Protein AF-H0HNK2-F1 (afdb_monomer_lite)

pLDDT: mean 88.7, std 10.8, range [38.66, 96.5]

Radius of gyration: 16.62 Å; chains: 1; bounding box: 40×28×45 Å

Sequence (129 aa):
MWKGWPQSQLPDSRAAAETVFDRLTPDEQATASLCAEAFCRLRALRGKPAHMLPYLRLKQFRELDGAPPFDKDGDFIITPDRPEWSAWLADLKKRRDLTPAAVERAVSLRKFLRKTRWPEHIQQQGGPA

Structure (mmCIF, N/CA/C/O backbone):
data_AF-H0HNK2-F1
#
_entry.id   AF-H0HNK2-F1
#
loop_
_atom_site.group_PDB
_atom_site.id
_atom_site.type_symbol
_atom_site.label_atom_id
_atom_site.label_alt_id
_atom_site.label_comp_id
_atom_site.label_asym_id
_atom_site.label_entity_id
_atom_site.label_seq_id
_atom_site.pdbx_PDB_ins_code
_atom_site.Cartn_x
_atom_site.Cartn_y
_atom_site.Cartn_z
_atom_site.occupancy
_atom_site.B_iso_or_equiv
_atom_site.auth_seq_id
_atom_site.auth_comp_id
_atom_site.auth_asym_id
_atom_site.auth_atom_id
_atom_site.pdbx_PDB_model_num
ATOM 1 N N . MET A 1 1 ? -16.428 1.503 10.102 1.00 62.56 1 MET A N 1
ATOM 2 C CA . MET A 1 1 ? -15.234 1.140 10.893 1.00 62.56 1 MET A CA 1
ATOM 3 C C . MET A 1 1 ? -15.041 -0.367 11.107 1.00 62.56 1 MET A C 1
ATOM 5 O O . MET A 1 1 ? -14.004 -0.871 10.707 1.00 62.56 1 MET A O 1
ATOM 9 N N . TRP A 1 2 ? -15.982 -1.099 11.722 1.00 71.12 2 TRP A N 1
ATOM 10 C CA . TRP A 1 2 ? -15.740 -2.492 12.167 1.00 71.12 2 TRP A CA 1
ATOM 11 C C . TRP A 1 2 ? -15.877 -3.581 11.094 1.00 71.12 2 TRP A C 1
ATOM 13 O O . TRP A 1 2 ? -15.320 -4.667 11.239 1.00 71.12 2 TRP A O 1
ATOM 23 N N . LYS A 1 3 ? -16.629 -3.309 10.023 1.00 70.00 3 LYS A N 1
ATOM 24 C CA . LYS A 1 3 ? -16.793 -4.248 8.906 1.00 70.00 3 LYS A CA 1
ATOM 25 C C . LYS A 1 3 ? -15.450 -4.418 8.181 1.00 70.00 3 LYS A C 1
ATOM 27 O O . LYS A 1 3 ? -14.787 -3.424 7.907 1.00 70.00 3 LYS A O 1
ATOM 32 N N . GLY A 1 4 ? -15.061 -5.663 7.905 1.00 68.06 4 GLY A N 1
ATOM 33 C CA . GLY A 1 4 ? -13.812 -6.008 7.210 1.00 68.06 4 GLY A CA 1
ATOM 34 C C . GLY A 1 4 ? -12.658 -6.462 8.113 1.00 68.06 4 GLY A C 1
ATOM 35 O O . GLY A 1 4 ? -11.664 -6.963 7.596 1.00 68.06 4 GLY A O 1
ATOM 36 N N . TRP A 1 5 ? -12.789 -6.350 9.440 1.00 80.75 5 TRP A N 1
ATOM 37 C CA . TRP A 1 5 ? -11.772 -6.818 10.388 1.00 80.75 5 TRP A CA 1
ATOM 38 C C . TRP A 1 5 ? -12.047 -8.257 10.838 1.00 80.75 5 TRP A C 1
ATOM 40 O O . TRP A 1 5 ? -13.130 -8.524 11.368 1.00 80.75 5 TRP A O 1
ATOM 50 N N . PRO A 1 6 ? -11.085 -9.187 10.692 1.00 76.00 6 PRO A N 1
ATOM 51 C CA . PRO A 1 6 ? -11.167 -10.495 11.330 1.00 76.00 6 PRO A CA 1
ATOM 52 C C . PRO A 1 6 ? -11.331 -10.347 12.845 1.00 76.00 6 PRO A C 1
ATOM 54 O O . PRO A 1 6 ? -10.714 -9.479 13.460 1.00 76.00 6 PRO A O 1
ATOM 57 N N . GLN A 1 7 ? -12.126 -11.216 13.471 1.00 75.31 7 GLN A N 1
ATOM 58 C CA . GLN A 1 7 ? -12.424 -11.105 14.904 1.00 75.31 7 GLN A CA 1
ATOM 59 C C . GLN A 1 7 ? -11.165 -11.180 15.783 1.00 75.31 7 GLN A C 1
ATOM 61 O O . GLN A 1 7 ? -11.072 -10.469 16.777 1.00 75.31 7 GLN A O 1
ATOM 66 N N . SER A 1 8 ? -10.164 -11.962 15.368 1.00 71.81 8 SER A N 1
ATOM 67 C CA . SER A 1 8 ? -8.847 -12.067 16.016 1.00 71.81 8 SER A CA 1
ATOM 68 C C . SER A 1 8 ? -7.964 -10.820 15.875 1.00 71.81 8 SER A C 1
ATOM 70 O O . SER A 1 8 ? -6.897 -10.748 16.476 1.00 71.81 8 SER A O 1
ATOM 72 N N . GLN A 1 9 ? -8.377 -9.857 15.053 1.00 72.19 9 GLN A N 1
ATOM 73 C CA . GLN A 1 9 ? -7.649 -8.628 14.736 1.00 72.19 9 GLN A CA 1
ATOM 74 C C . GLN A 1 9 ? -8.362 -7.368 15.246 1.00 72.19 9 GLN A C 1
ATOM 76 O O . GLN A 1 9 ? -7.862 -6.249 15.081 1.00 72.19 9 GLN A O 1
ATOM 81 N N . LEU A 1 10 ? -9.519 -7.546 15.889 1.00 79.06 10 LEU A N 1
ATOM 82 C CA . LEU A 1 10 ? -10.198 -6.482 16.609 1.00 79.06 10 LEU A CA 1
ATOM 83 C C . LEU A 1 10 ? -9.376 -6.062 17.840 1.00 79.06 10 LEU A C 1
ATOM 85 O O . LEU A 1 10 ? -8.680 -6.885 18.430 1.00 79.06 10 LEU A O 1
ATOM 89 N N . PRO A 1 11 ? -9.427 -4.779 18.227 1.00 76.81 11 PRO A N 1
ATOM 90 C CA . PRO A 1 11 ? -8.725 -4.292 19.405 1.00 76.81 11 PRO A CA 1
ATOM 91 C C . PRO A 1 11 ? -9.391 -4.805 20.686 1.00 76.81 11 PRO A C 1
ATOM 93 O O . PRO A 1 11 ? -10.620 -4.843 20.770 1.00 76.81 11 PRO A O 1
ATOM 96 N N . ASP A 1 12 ? -8.582 -5.087 21.709 1.00 79.94 12 ASP A N 1
ATOM 97 C CA . ASP A 1 12 ? -9.071 -5.490 23.037 1.00 79.94 12 ASP A CA 1
ATOM 98 C C . ASP A 1 12 ? -9.975 -4.416 23.668 1.00 79.94 12 ASP A C 1
ATOM 100 O O . ASP A 1 12 ? -10.951 -4.721 24.349 1.00 79.94 12 ASP A O 1
ATOM 104 N N . SER A 1 13 ? -9.685 -3.138 23.394 1.00 84.06 13 SER A N 1
ATOM 105 C CA . SER A 1 13 ? -10.511 -2.000 23.803 1.00 84.06 13 SER A CA 1
ATOM 106 C C . SER A 1 13 ? -11.154 -1.325 22.594 1.00 84.06 13 SER A C 1
ATOM 108 O O . SER A 1 13 ? -10.507 -0.573 21.858 1.00 84.06 13 SER A O 1
ATOM 110 N N . ARG A 1 14 ? -12.459 -1.558 22.413 1.00 84.44 14 ARG A N 1
ATOM 111 C CA . ARG A 1 14 ? -13.262 -0.885 21.378 1.00 84.44 14 ARG A CA 1
ATOM 112 C C . ARG A 1 14 ? -13.315 0.626 21.589 1.00 84.44 14 ARG A C 1
ATOM 114 O O . ARG A 1 14 ? -13.052 1.365 20.648 1.00 84.44 14 ARG A O 1
ATOM 121 N N . ALA A 1 15 ? -13.520 1.062 22.832 1.00 86.75 15 ALA A N 1
ATOM 122 C CA . ALA A 1 15 ? -13.570 2.477 23.200 1.00 86.75 15 ALA A CA 1
ATOM 123 C C . ALA A 1 15 ? -12.281 3.230 22.823 1.00 86.75 15 ALA A C 1
ATOM 125 O O . ALA A 1 15 ? -12.326 4.370 22.362 1.00 86.75 15 ALA A O 1
ATOM 126 N N . ALA A 1 16 ? -11.114 2.585 22.964 1.00 87.12 16 ALA A N 1
ATOM 127 C CA . ALA A 1 16 ? -9.847 3.181 22.551 1.00 87.12 16 ALA A CA 1
ATOM 128 C C . ALA A 1 16 ? -9.756 3.363 21.027 1.00 87.12 16 ALA A C 1
ATOM 130 O O . ALA A 1 16 ? -9.202 4.359 20.567 1.00 87.12 16 ALA A O 1
ATOM 131 N N . ALA A 1 17 ? -10.275 2.417 20.241 1.00 88.31 17 ALA A N 1
ATOM 132 C CA . ALA A 1 17 ? -10.281 2.524 18.784 1.00 88.31 17 ALA A CA 1
ATOM 133 C C . ALA A 1 17 ? -11.299 3.554 18.280 1.00 88.31 17 ALA A C 1
ATOM 135 O O . ALA A 1 17 ? -10.957 4.323 17.386 1.00 88.31 17 ALA A O 1
ATOM 136 N N . GLU A 1 18 ? -12.481 3.633 18.896 1.00 90.81 18 GLU A N 1
ATOM 137 C CA . GLU A 1 18 ? -13.480 4.683 18.632 1.00 90.81 18 GLU A CA 1
ATOM 138 C C . GLU A 1 18 ? -12.897 6.064 18.921 1.00 90.81 18 GLU A C 1
ATOM 140 O O . GLU A 1 18 ? -12.870 6.911 18.040 1.00 90.81 18 GLU A O 1
ATOM 145 N N . THR A 1 19 ? -12.263 6.246 20.084 1.00 92.62 19 THR A N 1
ATOM 146 C CA . THR A 1 19 ? -11.611 7.519 20.435 1.00 92.62 19 THR A CA 1
ATOM 147 C C . THR A 1 19 ? -10.549 7.939 19.413 1.00 92.62 19 THR A C 1
ATOM 149 O O . THR A 1 19 ? -10.370 9.126 19.147 1.00 92.62 19 THR A O 1
ATOM 152 N N . VAL A 1 20 ? -9.789 6.990 18.854 1.00 93.25 20 VAL A N 1
ATOM 153 C CA . VAL A 1 20 ? -8.801 7.302 17.806 1.00 93.25 20 VAL A CA 1
ATOM 154 C C . VAL A 1 20 ? -9.497 7.639 16.488 1.00 93.25 20 VAL A C 1
ATOM 156 O O . VAL A 1 20 ? -9.058 8.560 15.806 1.00 93.25 20 VAL A O 1
ATOM 159 N N . PHE A 1 21 ? -10.555 6.915 16.130 1.00 92.44 21 PHE A N 1
ATOM 160 C CA . PHE A 1 21 ? -11.327 7.152 14.914 1.00 92.44 21 PHE A CA 1
ATOM 161 C C . PHE A 1 21 ? -12.038 8.510 14.937 1.00 92.44 21 PHE A C 1
ATOM 163 O O . PHE A 1 21 ? -11.958 9.254 13.965 1.00 92.44 21 PHE A O 1
ATOM 170 N N . ASP A 1 22 ? -12.626 8.890 16.067 1.00 94.44 22 ASP A N 1
ATOM 171 C CA . ASP A 1 22 ? -13.322 10.169 16.246 1.00 94.44 22 ASP A CA 1
ATOM 172 C C . ASP A 1 22 ? -12.381 11.380 16.154 1.00 94.44 22 ASP A C 1
ATOM 174 O O . ASP A 1 22 ? -12.816 12.492 15.872 1.00 94.44 22 ASP A O 1
ATOM 178 N N . ARG A 1 23 ? -11.073 11.171 16.355 1.00 94.81 23 ARG A N 1
ATOM 179 C CA . ARG A 1 23 ? -10.035 12.200 16.169 1.00 94.81 23 ARG A CA 1
ATOM 180 C C . ARG A 1 23 ? -9.589 12.367 14.714 1.00 94.81 23 ARG A C 1
ATOM 182 O O . ARG A 1 23 ? -8.835 13.296 14.428 1.00 94.81 23 ARG A O 1
ATOM 189 N N . LEU A 1 24 ? -9.972 11.459 13.819 1.00 93.44 24 LEU A N 1
ATOM 190 C CA . LEU A 1 24 ? -9.735 11.603 12.384 1.00 93.44 24 LEU A CA 1
ATOM 191 C C . LEU A 1 24 ? -10.706 12.637 11.799 1.00 93.44 24 LEU A C 1
ATOM 193 O O . LEU A 1 24 ? -11.802 12.831 12.322 1.00 93.44 24 LEU A O 1
ATOM 197 N N . THR A 1 25 ? -10.323 13.292 10.702 1.00 94.81 25 THR A N 1
ATOM 198 C CA . THR A 1 25 ? -11.267 14.159 9.974 1.00 94.81 25 THR A CA 1
ATOM 199 C C . THR A 1 25 ? -12.392 13.326 9.341 1.00 94.81 25 THR A C 1
ATOM 201 O O . THR A 1 25 ? -12.205 12.124 9.135 1.00 94.81 25 THR A O 1
ATOM 204 N N . PRO A 1 26 ? -13.545 13.921 8.979 1.00 94.44 26 PRO A N 1
ATOM 205 C CA . PRO A 1 26 ? -14.626 13.182 8.319 1.00 94.44 26 PRO A CA 1
ATOM 206 C C . PRO A 1 26 ? -14.174 12.418 7.062 1.00 94.44 26 PRO A C 1
ATOM 208 O O . PRO A 1 26 ? -14.530 11.253 6.885 1.00 94.44 26 PRO A O 1
ATOM 211 N N . ASP A 1 27 ? -13.316 13.029 6.241 1.00 93.44 27 ASP A N 1
ATOM 212 C CA . ASP A 1 27 ? -12.752 12.379 5.052 1.00 93.44 27 ASP A CA 1
ATOM 213 C C . ASP A 1 27 ? -11.840 11.207 5.435 1.00 93.44 27 ASP A C 1
ATOM 215 O O . ASP A 1 27 ? -11.946 10.113 4.885 1.00 93.44 27 ASP A O 1
ATOM 219 N N . GLU A 1 28 ? -10.988 11.384 6.448 1.00 94.19 28 GLU A N 1
ATOM 220 C CA . GLU A 1 28 ? -10.123 10.312 6.942 1.00 94.19 28 GLU A CA 1
ATOM 221 C C . GLU A 1 28 ? -10.918 9.151 7.544 1.00 94.19 28 GLU A C 1
ATOM 223 O O . GLU A 1 28 ? -10.532 7.998 7.375 1.00 94.19 28 GLU A O 1
ATOM 228 N N . GLN A 1 29 ? -12.033 9.425 8.221 1.00 93.56 29 GLN A N 1
ATOM 229 C CA . GLN A 1 29 ? -12.942 8.401 8.736 1.00 93.56 29 GLN A CA 1
ATOM 230 C C . GLN A 1 29 ? -13.580 7.585 7.605 1.00 93.56 29 GLN A C 1
ATOM 232 O O . GLN A 1 29 ? -13.675 6.350 7.700 1.00 93.56 29 GLN A O 1
ATOM 237 N N . ALA A 1 30 ? -13.998 8.266 6.533 1.00 92.62 30 ALA A N 1
ATOM 238 C CA . ALA A 1 30 ? -14.548 7.637 5.340 1.00 92.62 30 ALA A CA 1
ATOM 239 C C . ALA A 1 30 ? -13.493 6.749 4.664 1.00 92.62 30 ALA A C 1
ATOM 241 O O . ALA A 1 30 ? -13.719 5.544 4.514 1.00 92.62 30 ALA A O 1
ATOM 242 N N . THR A 1 31 ? -12.307 7.289 4.374 1.00 93.25 31 THR A N 1
ATOM 243 C CA . THR A 1 31 ? -11.187 6.541 3.783 1.00 93.25 31 THR A CA 1
ATOM 244 C C . THR A 1 31 ? -10.761 5.367 4.667 1.00 93.25 31 THR A C 1
ATOM 246 O O . THR A 1 31 ? -10.635 4.239 4.191 1.00 93.25 31 THR A O 1
ATOM 249 N N . ALA A 1 32 ? -10.613 5.573 5.979 1.00 93.31 32 ALA A N 1
ATOM 250 C CA . ALA A 1 32 ? -10.261 4.511 6.920 1.00 93.31 32 ALA A CA 1
ATOM 251 C C . ALA A 1 32 ? -11.293 3.376 6.933 1.00 93.31 32 ALA A C 1
ATOM 253 O O . ALA A 1 32 ? -10.924 2.211 7.094 1.00 93.31 32 ALA A O 1
ATOM 254 N N . SER A 1 33 ? -12.580 3.686 6.766 1.00 92.56 33 SER A N 1
ATOM 255 C CA . SER A 1 33 ? -13.623 2.664 6.678 1.00 92.56 33 SER A CA 1
ATOM 256 C C . SER A 1 33 ? -13.611 1.934 5.333 1.00 92.56 33 SER A C 1
ATOM 258 O O . SER A 1 33 ? -13.776 0.717 5.323 1.00 92.56 33 SER A O 1
ATOM 260 N N . LEU A 1 34 ? -13.382 2.645 4.225 1.00 92.19 34 LEU A N 1
ATOM 261 C CA . LEU A 1 34 ? -13.323 2.068 2.877 1.00 92.19 34 LEU A CA 1
ATOM 262 C C . LEU A 1 34 ? -12.110 1.145 2.690 1.00 92.19 34 LEU A C 1
ATOM 264 O O . LEU A 1 34 ? -12.230 0.069 2.109 1.00 92.19 34 LEU A O 1
ATOM 268 N N . CYS A 1 35 ? -10.946 1.526 3.216 1.00 93.25 35 CYS A N 1
ATOM 269 C CA . CYS A 1 35 ? -9.702 0.778 3.024 1.00 93.25 35 CYS A CA 1
ATOM 270 C C . CYS A 1 35 ? -9.502 -0.386 4.013 1.00 93.25 35 CYS A C 1
ATOM 272 O O . CYS A 1 35 ? -8.546 -1.147 3.858 1.00 93.25 35 CYS A O 1
ATOM 274 N N . ALA A 1 36 ? -10.370 -0.551 5.018 1.00 92.44 36 ALA A N 1
ATOM 275 C CA . ALA A 1 36 ? -10.166 -1.499 6.117 1.00 92.44 36 ALA A CA 1
ATOM 276 C C . ALA A 1 36 ? -10.023 -2.958 5.648 1.00 92.44 36 ALA A C 1
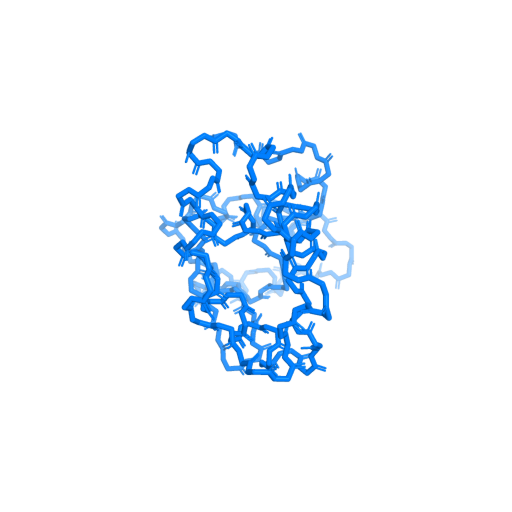ATOM 278 O O . ALA A 1 36 ? -9.091 -3.659 6.049 1.00 92.44 36 ALA A O 1
ATOM 279 N N . GLU A 1 37 ? -10.918 -3.413 4.771 1.00 91.38 37 GLU A N 1
ATOM 280 C CA . GLU A 1 37 ? -10.891 -4.783 4.247 1.00 91.38 37 GLU A CA 1
ATOM 281 C C . GLU A 1 37 ? -9.660 -5.021 3.362 1.00 91.38 37 GLU A C 1
ATOM 283 O O . GLU A 1 37 ? -8.946 -6.014 3.525 1.00 91.38 37 GLU A O 1
ATOM 288 N N . ALA A 1 38 ? -9.359 -4.069 2.472 1.00 92.25 38 ALA A N 1
ATOM 289 C CA . ALA A 1 38 ? -8.175 -4.118 1.621 1.00 92.25 38 ALA A CA 1
ATOM 290 C C . ALA A 1 38 ? -6.887 -4.173 2.456 1.00 92.25 38 ALA A C 1
ATOM 292 O O . ALA A 1 38 ? -5.982 -4.944 2.137 1.00 92.25 38 ALA A O 1
ATOM 293 N N . PHE A 1 39 ? -6.825 -3.424 3.560 1.00 93.19 39 PHE A N 1
ATOM 294 C CA . PHE A 1 39 ? -5.708 -3.464 4.499 1.00 93.19 39 PHE A CA 1
ATOM 295 C C . PHE A 1 39 ? -5.564 -4.833 5.166 1.00 93.19 39 PHE A C 1
ATOM 297 O O . PHE A 1 39 ? -4.466 -5.392 5.181 1.00 93.19 39 PHE A O 1
ATOM 304 N N . CYS A 1 40 ? -6.658 -5.403 5.677 1.00 91.94 40 CYS A N 1
ATOM 305 C CA . CYS A 1 40 ? -6.634 -6.725 6.304 1.00 91.94 40 CYS A CA 1
ATOM 306 C C . CYS A 1 40 ? -6.155 -7.795 5.315 1.00 91.94 40 CYS A C 1
ATOM 308 O O . CYS A 1 40 ? -5.259 -8.580 5.637 1.00 91.94 40 CYS A O 1
ATOM 310 N N . ARG A 1 41 ? -6.673 -7.767 4.080 1.00 92.50 41 ARG A N 1
ATOM 311 C CA . ARG A 1 41 ? -6.239 -8.660 2.999 1.00 92.50 41 ARG A CA 1
ATOM 312 C C . ARG A 1 41 ? -4.759 -8.473 2.671 1.00 92.50 41 ARG A C 1
ATOM 314 O O . ARG A 1 41 ? -4.024 -9.454 2.612 1.00 92.50 41 ARG A O 1
ATOM 321 N N . LEU A 1 42 ? -4.303 -7.235 2.500 1.00 94.25 42 LEU A N 1
ATOM 322 C CA . LEU A 1 42 ? -2.906 -6.926 2.198 1.00 94.25 42 LEU A CA 1
ATOM 323 C C . LEU A 1 42 ? -1.959 -7.450 3.285 1.00 94.25 42 LEU A C 1
ATOM 325 O O . LEU A 1 42 ? -0.920 -8.039 2.986 1.00 94.25 42 LEU A O 1
ATOM 329 N N . ARG A 1 43 ? -2.311 -7.255 4.560 1.00 92.94 43 ARG A N 1
ATOM 330 C CA . ARG A 1 43 ? -1.527 -7.746 5.700 1.00 92.94 43 ARG A CA 1
ATOM 331 C C . ARG A 1 43 ? -1.492 -9.272 5.738 1.00 92.94 43 ARG A C 1
ATOM 333 O O . ARG A 1 43 ? -0.409 -9.822 5.922 1.00 92.94 43 ARG A O 1
ATOM 340 N N . ALA A 1 44 ? -2.620 -9.932 5.475 1.00 92.12 44 ALA A N 1
ATOM 341 C CA . ALA A 1 44 ? -2.697 -11.388 5.394 1.00 92.12 44 ALA A CA 1
ATOM 342 C C . ALA A 1 44 ? -1.800 -11.961 4.283 1.00 92.12 44 ALA A C 1
ATOM 344 O O . ALA A 1 44 ? -1.005 -12.855 4.561 1.00 92.12 44 ALA A O 1
ATOM 345 N N . LEU A 1 45 ? -1.842 -11.401 3.065 1.00 94.06 45 LEU A N 1
ATOM 346 C CA . LEU A 1 45 ? -0.965 -11.819 1.955 1.00 94.06 45 LEU A CA 1
ATOM 347 C C . LEU A 1 45 ? 0.522 -11.626 2.284 1.00 94.06 45 LEU A C 1
ATOM 349 O O . LEU A 1 45 ? 1.367 -12.414 1.878 1.00 94.06 45 LEU A O 1
ATOM 353 N N . ARG A 1 46 ? 0.842 -10.602 3.082 1.00 94.12 46 ARG A N 1
ATOM 354 C CA . ARG A 1 46 ? 2.204 -10.325 3.556 1.00 94.12 46 ARG A CA 1
ATOM 355 C C . ARG A 1 46 ? 2.602 -11.131 4.799 1.00 94.12 46 ARG A C 1
ATOM 357 O O . ARG A 1 46 ? 3.684 -10.889 5.331 1.00 94.12 46 ARG A O 1
ATOM 364 N N . GLY A 1 47 ? 1.740 -12.016 5.307 1.00 90.94 47 GLY A N 1
ATOM 365 C CA . GLY A 1 47 ? 1.989 -12.793 6.526 1.00 90.94 47 GLY A CA 1
ATOM 366 C C . GLY A 1 47 ? 2.135 -11.936 7.789 1.00 90.94 47 GLY A C 1
ATOM 367 O O . GLY A 1 47 ? 2.837 -12.320 8.720 1.00 90.94 47 GLY A O 1
ATOM 368 N N . LYS A 1 48 ? 1.526 -10.744 7.823 1.00 90.25 48 LYS A N 1
ATOM 369 C CA . LYS A 1 48 ? 1.616 -9.805 8.948 1.00 90.25 48 LYS A CA 1
ATOM 370 C C . LYS A 1 48 ? 0.255 -9.631 9.632 1.00 90.25 48 LYS A C 1
ATOM 372 O O . LYS A 1 48 ? -0.770 -9.636 8.954 1.00 90.25 48 LYS A O 1
ATOM 377 N N . PRO A 1 49 ? 0.210 -9.379 10.951 1.00 87.88 49 PRO A N 1
ATOM 378 C CA . PRO A 1 49 ? -1.052 -9.093 11.629 1.00 87.88 49 PRO A CA 1
ATOM 379 C C . PRO A 1 49 ? -1.602 -7.728 11.194 1.00 87.88 49 PRO A C 1
ATOM 381 O O . PRO A 1 49 ? -0.836 -6.767 11.055 1.00 87.88 49 PRO A O 1
ATOM 384 N N . ALA A 1 50 ? -2.912 -7.616 10.973 1.00 88.94 50 ALA A N 1
ATOM 385 C CA . ALA A 1 50 ? -3.576 -6.332 10.762 1.00 88.94 50 ALA A CA 1
ATOM 386 C C . ALA A 1 50 ? -4.134 -5.862 12.110 1.00 88.94 50 ALA A C 1
ATOM 388 O O . ALA A 1 50 ? -5.157 -6.352 12.559 1.00 88.94 50 ALA A O 1
ATOM 389 N N . HIS A 1 51 ? -3.446 -4.956 12.802 1.00 88.56 51 HIS A N 1
ATOM 390 C CA . HIS A 1 51 ? -3.944 -4.416 14.070 1.00 88.56 51 HIS A CA 1
ATOM 391 C C . HIS A 1 51 ? -4.683 -3.098 13.825 1.00 88.56 51 HIS A C 1
ATOM 393 O O . HIS A 1 51 ? -4.123 -2.179 13.222 1.00 88.56 51 HIS A O 1
ATOM 399 N N . MET A 1 52 ? -5.910 -2.979 14.340 1.00 90.25 52 MET A N 1
ATOM 400 C CA . MET A 1 52 ? -6.761 -1.804 14.111 1.00 90.25 52 MET A CA 1
ATOM 401 C C . MET A 1 52 ? -6.198 -0.512 14.701 1.00 90.25 52 MET A C 1
ATOM 403 O O . MET A 1 52 ? -6.203 0.525 14.043 1.00 90.25 52 MET A O 1
ATOM 407 N N . LEU A 1 53 ? -5.684 -0.556 15.930 1.00 89.75 53 LEU A N 1
ATOM 408 C CA . LEU A 1 53 ? -5.161 0.647 16.578 1.00 89.75 53 LEU A CA 1
ATOM 409 C C . LEU A 1 53 ? -3.966 1.250 15.815 1.00 89.75 53 LEU A C 1
ATOM 411 O O . LEU A 1 53 ? -4.011 2.447 15.534 1.00 89.75 53 LEU A O 1
ATOM 415 N N . PRO A 1 54 ? -2.931 0.478 15.419 1.00 90.88 54 PRO A N 1
ATOM 416 C CA . PRO A 1 54 ? -1.881 0.966 14.525 1.00 90.88 54 PRO A CA 1
ATOM 417 C C . PRO A 1 54 ? -2.395 1.474 13.178 1.00 90.88 54 PRO A C 1
ATOM 419 O O . PRO A 1 54 ? -1.942 2.523 12.730 1.00 90.88 54 PRO A O 1
ATOM 422 N N . TYR A 1 55 ? -3.357 0.782 12.563 1.00 92.00 55 TYR A N 1
ATOM 423 C CA . TYR A 1 55 ? -3.960 1.207 11.298 1.00 92.00 55 TYR A CA 1
ATOM 424 C C . TYR A 1 55 ? -4.555 2.619 11.379 1.00 92.00 55 TYR A C 1
ATOM 426 O O . TYR A 1 55 ? -4.270 3.456 10.521 1.00 92.00 55 TYR A O 1
ATOM 434 N N . LEU A 1 56 ? -5.316 2.900 12.442 1.00 92.62 56 LEU A N 1
ATOM 435 C CA . LEU A 1 56 ? -5.936 4.206 12.665 1.00 92.62 56 LEU A CA 1
ATOM 436 C C . LEU A 1 56 ? -4.911 5.265 13.099 1.00 92.62 56 LEU A C 1
ATOM 438 O O . LEU A 1 56 ? -4.844 6.337 12.503 1.00 92.62 56 LEU A O 1
ATOM 442 N N . ARG A 1 57 ? -4.073 4.965 14.103 1.00 91.44 57 ARG A N 1
ATOM 443 C CA . ARG A 1 57 ? -3.110 5.928 14.676 1.00 91.44 57 ARG A CA 1
ATOM 444 C C . ARG A 1 57 ? -2.045 6.368 13.679 1.00 91.44 57 ARG A C 1
ATOM 446 O O . ARG A 1 57 ? -1.695 7.541 13.646 1.00 91.44 57 ARG A O 1
ATOM 453 N N . LEU A 1 58 ? -1.527 5.430 12.886 1.00 92.00 58 LEU A N 1
ATOM 454 C CA . LEU A 1 58 ? -0.488 5.694 11.887 1.00 92.00 58 LEU A CA 1
ATOM 455 C C . LEU A 1 58 ? -1.076 6.052 10.517 1.00 92.00 58 LEU A C 1
ATOM 457 O O . LEU A 1 58 ? -0.333 6.147 9.544 1.00 92.00 58 LEU A O 1
ATOM 461 N N . LYS A 1 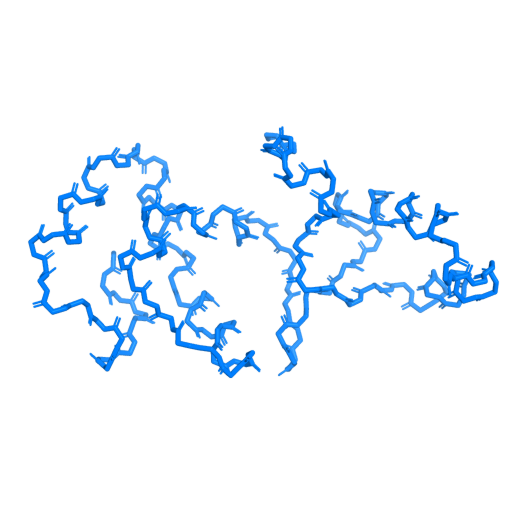59 ? -2.404 6.217 10.432 1.00 92.38 59 LYS A N 1
ATOM 462 C CA . LYS A 1 59 ? -3.141 6.556 9.209 1.00 92.38 59 LYS A CA 1
ATOM 463 C C . LYS A 1 59 ? -2.763 5.674 8.013 1.00 92.38 59 LYS A C 1
ATOM 465 O O . LYS A 1 59 ? -2.618 6.153 6.890 1.00 92.38 59 LYS A O 1
ATOM 470 N N . GLN A 1 60 ? -2.610 4.367 8.246 1.00 92.25 60 GLN A N 1
ATOM 471 C CA . GLN A 1 60 ? -2.117 3.414 7.237 1.00 92.25 60 GLN A CA 1
ATOM 472 C C . GLN A 1 60 ? -3.080 3.258 6.051 1.00 92.25 60 GLN A C 1
ATOM 474 O O . GLN A 1 60 ? -2.670 2.840 4.973 1.00 92.25 60 GLN A O 1
ATOM 479 N N . PHE A 1 61 ? -4.342 3.658 6.222 1.00 92.12 61 PHE A N 1
ATOM 480 C CA . PHE A 1 61 ? -5.323 3.760 5.142 1.00 92.12 61 PHE A CA 1
ATOM 481 C C . PHE A 1 61 ? -4.899 4.700 4.009 1.00 92.12 61 PHE A C 1
ATOM 483 O O . PHE A 1 61 ? -5.267 4.454 2.866 1.00 92.12 61 PHE A O 1
ATOM 490 N N . ARG A 1 62 ? -4.070 5.718 4.277 1.00 91.62 62 ARG A N 1
ATOM 491 C CA . ARG A 1 62 ? -3.575 6.645 3.243 1.00 91.62 62 ARG A CA 1
ATOM 492 C C . ARG A 1 62 ? -2.729 5.953 2.173 1.00 91.62 62 ARG A C 1
ATOM 494 O O . ARG A 1 62 ? -2.695 6.390 1.029 1.00 91.62 62 ARG A O 1
ATOM 501 N N . GLU A 1 63 ? -2.054 4.859 2.527 1.00 90.06 63 GLU A N 1
ATOM 502 C CA . GLU A 1 63 ? -1.290 4.074 1.552 1.00 90.06 63 GLU A CA 1
ATOM 503 C C . GLU A 1 63 ? -2.205 3.325 0.573 1.00 90.06 63 GLU A C 1
ATOM 505 O O . GLU A 1 63 ? -1.769 2.994 -0.525 1.00 90.06 63 GLU A O 1
ATOM 510 N N . LEU A 1 64 ? -3.464 3.081 0.952 1.00 92.12 64 LEU A N 1
ATOM 511 C CA . LEU A 1 64 ? -4.444 2.326 0.168 1.00 92.12 64 LEU A CA 1
ATOM 512 C C . LEU A 1 64 ? -5.450 3.213 -0.568 1.00 92.12 64 LEU A C 1
ATOM 514 O O . LEU A 1 64 ? -6.092 2.745 -1.507 1.00 92.12 64 LEU A O 1
ATOM 518 N N . ASP A 1 65 ? -5.580 4.474 -0.169 1.00 91.56 65 ASP A N 1
ATOM 519 C CA . ASP A 1 65 ? -6.521 5.411 -0.772 1.00 91.56 65 ASP A CA 1
ATOM 520 C C . ASP A 1 65 ? -6.144 5.741 -2.222 1.00 91.56 65 ASP A C 1
ATOM 522 O O . ASP A 1 65 ? -5.096 6.329 -2.484 1.00 91.56 65 ASP A O 1
ATOM 526 N N . GLY A 1 66 ? -6.953 5.309 -3.190 1.00 90.00 66 GLY A N 1
ATOM 527 C CA . GLY A 1 66 ? -6.631 5.433 -4.617 1.00 90.00 66 GLY A CA 1
ATOM 528 C C . GLY A 1 66 ? -5.396 4.635 -5.062 1.00 90.00 66 GLY A C 1
ATOM 529 O O . GLY A 1 66 ? -4.870 4.872 -6.152 1.00 90.00 66 GLY A O 1
ATOM 530 N N . ALA A 1 67 ? -4.916 3.702 -4.236 1.00 92.69 67 ALA A N 1
ATOM 531 C CA . ALA A 1 67 ? -3.716 2.937 -4.530 1.00 92.69 67 ALA A CA 1
ATOM 532 C C . ALA A 1 67 ? -3.911 1.973 -5.715 1.00 92.69 67 ALA A C 1
ATOM 534 O O . ALA A 1 67 ? -5.033 1.546 -6.017 1.00 92.69 67 ALA A O 1
ATOM 535 N N . PRO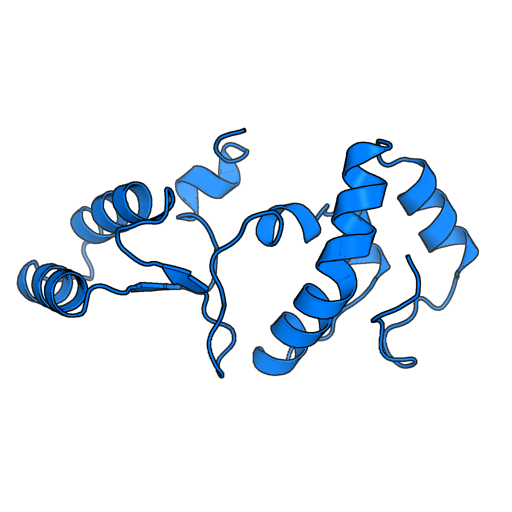 A 1 68 ? -2.817 1.576 -6.384 1.00 93.94 68 PRO A N 1
ATOM 536 C CA . PRO A 1 68 ? -2.852 0.497 -7.359 1.00 93.94 68 PRO A CA 1
ATOM 537 C C . PRO A 1 68 ? -3.332 -0.822 -6.725 1.00 93.94 68 PRO A C 1
ATOM 539 O O . PRO A 1 68 ? -3.200 -1.016 -5.513 1.00 93.94 68 PRO A O 1
ATOM 542 N N . PRO A 1 69 ? -3.874 -1.763 -7.518 1.00 94.88 69 PRO A N 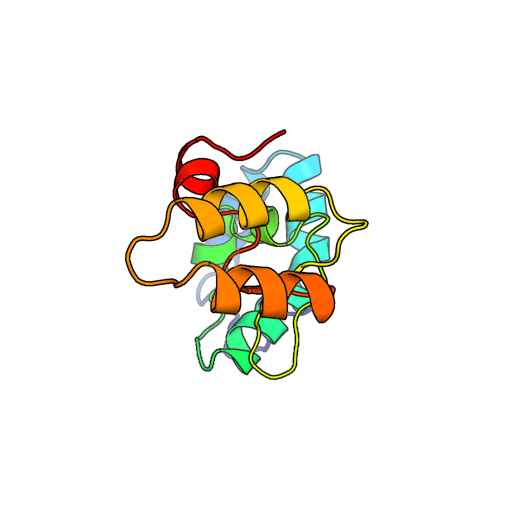1
ATOM 543 C CA . PRO A 1 69 ? -4.182 -3.096 -7.011 1.00 94.88 69 PRO A CA 1
ATOM 544 C C . PRO A 1 69 ? -2.899 -3.811 -6.566 1.00 94.88 69 PRO A C 1
ATOM 546 O O . PRO A 1 69 ? -1.811 -3.499 -7.048 1.00 94.88 69 PRO A O 1
ATOM 549 N N . PHE A 1 70 ? -3.023 -4.797 -5.680 1.00 96.25 70 PHE A N 1
ATOM 550 C CA . PHE A 1 70 ? -1.908 -5.645 -5.257 1.00 96.25 70 PHE A CA 1
ATOM 551 C C . PHE A 1 70 ? -2.089 -7.098 -5.707 1.00 96.25 70 PHE A C 1
ATOM 553 O O . PHE A 1 70 ? -3.214 -7.572 -5.882 1.00 96.25 70 PHE A O 1
ATOM 560 N N . ASP A 1 71 ? -0.976 -7.794 -5.921 1.00 95.75 71 ASP A N 1
ATOM 561 C CA . ASP A 1 71 ? -0.948 -9.189 -6.354 1.00 95.75 71 ASP A CA 1
ATOM 562 C C . ASP A 1 71 ? -1.101 -10.187 -5.189 1.00 95.75 71 ASP A C 1
ATOM 564 O O . ASP A 1 71 ? -1.413 -9.823 -4.053 1.00 95.75 71 ASP A O 1
ATOM 568 N N . LYS A 1 72 ? -0.896 -11.477 -5.481 1.00 94.31 72 LYS A N 1
ATOM 569 C CA . LYS A 1 72 ? -0.985 -12.575 -4.506 1.00 94.31 72 LYS A CA 1
ATOM 570 C C . LYS A 1 72 ? 0.073 -12.517 -3.396 1.00 94.31 72 LYS A C 1
ATOM 572 O O . LYS A 1 72 ? -0.136 -13.128 -2.357 1.00 94.31 72 LYS A O 1
ATOM 577 N N . ASP A 1 73 ? 1.165 -11.787 -3.599 1.00 95.25 73 ASP A N 1
ATOM 578 C CA . ASP A 1 73 ? 2.252 -11.617 -2.630 1.00 95.25 73 ASP A CA 1
ATOM 579 C C . ASP A 1 73 ? 2.098 -10.288 -1.857 1.00 95.25 73 ASP A C 1
ATOM 581 O O . ASP A 1 73 ? 2.940 -9.895 -1.036 1.00 95.25 73 ASP A O 1
ATOM 585 N N . GLY A 1 74 ? 0.988 -9.581 -2.110 1.00 95.19 74 GLY A N 1
ATOM 586 C CA . GLY A 1 74 ? 0.683 -8.283 -1.537 1.00 95.19 74 GLY A CA 1
ATOM 587 C C . GLY A 1 74 ? 1.591 -7.179 -2.072 1.00 95.19 74 GLY A C 1
ATOM 588 O O . GLY A 1 74 ? 1.826 -6.212 -1.348 1.00 95.19 74 GLY A O 1
ATOM 589 N N . ASP A 1 75 ? 2.135 -7.312 -3.283 1.00 96.50 75 ASP A N 1
ATOM 590 C CA . ASP A 1 75 ? 2.882 -6.252 -3.959 1.00 96.50 75 ASP A CA 1
ATOM 591 C C . ASP A 1 75 ? 1.958 -5.410 -4.830 1.00 96.50 75 ASP A C 1
ATOM 593 O O . ASP A 1 75 ? 1.196 -5.936 -5.637 1.00 96.50 75 ASP A O 1
ATOM 597 N N . PHE A 1 76 ? 2.037 -4.088 -4.683 1.00 96.44 76 PHE A N 1
ATOM 598 C CA . PHE A 1 76 ? 1.337 -3.143 -5.541 1.00 96.44 76 PHE A CA 1
ATOM 599 C C . PHE A 1 76 ? 1.810 -3.299 -6.984 1.00 96.44 76 PHE A C 1
ATOM 601 O O . PHE A 1 76 ? 3.012 -3.283 -7.262 1.00 96.44 76 PHE A O 1
ATOM 608 N N . ILE A 1 77 ? 0.849 -3.424 -7.893 1.00 96.25 77 ILE A N 1
ATOM 609 C CA . ILE A 1 77 ? 1.049 -3.556 -9.330 1.00 96.25 77 ILE A CA 1
ATOM 610 C C . ILE A 1 77 ? 0.982 -2.151 -9.930 1.00 96.25 77 ILE A C 1
ATOM 612 O O . ILE A 1 77 ? -0.094 -1.626 -10.209 1.00 96.25 77 ILE A O 1
ATOM 616 N N . ILE A 1 78 ? 2.143 -1.531 -10.118 1.00 96.50 78 ILE A N 1
ATOM 617 C CA . ILE A 1 78 ? 2.262 -0.187 -10.684 1.00 96.50 78 ILE A CA 1
ATOM 618 C C . ILE A 1 78 ? 2.301 -0.285 -12.208 1.00 96.50 78 ILE A C 1
ATOM 620 O O . ILE A 1 78 ? 3.243 -0.857 -12.759 1.00 96.50 78 ILE A O 1
ATOM 624 N N . THR A 1 79 ? 1.309 0.282 -12.888 1.00 96.44 79 THR A N 1
ATOM 625 C CA . THR A 1 79 ? 1.177 0.268 -14.354 1.00 96.44 79 THR A CA 1
ATOM 626 C C . THR A 1 79 ? 1.345 1.672 -14.955 1.00 96.44 79 THR A C 1
ATOM 628 O O . THR A 1 79 ? 1.178 2.654 -14.235 1.00 96.44 79 THR A O 1
ATOM 631 N N . PRO A 1 80 ? 1.686 1.812 -16.254 1.00 96.50 80 PRO A N 1
ATOM 632 C CA . PRO A 1 80 ? 1.977 3.111 -16.877 1.00 96.50 80 PRO A CA 1
ATOM 633 C C . PRO A 1 80 ? 0.868 4.167 -16.824 1.00 96.50 80 PRO A C 1
ATOM 635 O O . PRO A 1 80 ? 1.156 5.351 -16.947 1.00 96.50 80 PRO A O 1
ATOM 638 N N . ASP A 1 81 ? -0.386 3.750 -16.676 1.00 94.44 81 ASP A N 1
ATOM 639 C CA . ASP A 1 81 ? -1.570 4.607 -16.542 1.00 94.44 81 ASP A CA 1
ATOM 640 C C . ASP A 1 81 ? -1.736 5.205 -15.135 1.00 94.44 81 ASP A C 1
ATOM 642 O O . ASP A 1 81 ? -2.616 6.034 -14.911 1.00 94.44 81 ASP A O 1
ATOM 646 N N . ARG A 1 82 ? -0.898 4.795 -14.178 1.00 93.25 82 ARG A N 1
ATOM 647 C CA . ARG A 1 82 ? -0.975 5.216 -12.781 1.00 93.25 82 ARG A CA 1
ATOM 648 C C . ARG A 1 82 ? 0.017 6.341 -12.474 1.00 93.25 82 ARG A C 1
ATOM 650 O O . ARG A 1 82 ? 1.145 6.313 -12.976 1.00 93.25 82 ARG A O 1
ATOM 657 N N . PRO A 1 83 ? -0.342 7.304 -11.606 1.00 92.81 83 PRO A N 1
ATOM 658 C CA . PRO A 1 83 ? 0.540 8.421 -11.258 1.00 92.81 83 PRO A CA 1
ATOM 659 C C . PRO A 1 83 ? 1.845 7.966 -10.581 1.00 92.81 83 PRO A C 1
ATOM 661 O O . PRO A 1 83 ? 2.880 8.620 -10.713 1.00 92.81 83 PRO A O 1
ATOM 664 N N . GLU A 1 84 ? 1.837 6.808 -9.919 1.00 94.94 84 GLU A N 1
ATOM 665 C CA . GLU A 1 84 ? 3.011 6.211 -9.283 1.00 94.94 84 GLU A CA 1
ATOM 666 C C . GLU A 1 84 ? 4.087 5.768 -10.293 1.00 94.94 84 GLU A C 1
ATOM 668 O O . GLU A 1 84 ? 5.259 5.651 -9.926 1.00 94.94 84 GLU A O 1
ATOM 673 N N . TRP A 1 85 ? 3.730 5.532 -11.564 1.00 95.75 85 TRP A N 1
ATOM 674 C CA . TRP A 1 85 ? 4.638 4.968 -12.568 1.00 95.75 85 TRP A CA 1
ATOM 675 C C . TRP A 1 85 ? 5.889 5.811 -12.785 1.00 95.75 85 TRP A C 1
ATOM 677 O O . TRP A 1 85 ? 7.007 5.302 -12.699 1.00 95.75 85 TRP A O 1
ATOM 687 N N . SER A 1 86 ? 5.710 7.104 -13.056 1.00 94.75 86 SER A N 1
ATOM 688 C CA . SER A 1 86 ? 6.818 8.014 -13.360 1.00 94.75 86 SER A CA 1
ATOM 689 C C . SER A 1 86 ? 7.757 8.172 -12.165 1.00 94.75 86 SER A C 1
ATOM 691 O O . SER A 1 86 ? 8.977 8.176 -12.335 1.00 94.75 86 SER A O 1
ATOM 693 N N . ALA A 1 87 ? 7.196 8.227 -10.953 1.00 95.19 87 ALA A N 1
ATOM 694 C CA . ALA A 1 87 ? 7.959 8.284 -9.712 1.00 95.19 87 ALA A CA 1
ATOM 695 C C . ALA A 1 87 ? 8.803 7.016 -9.511 1.00 95.19 87 ALA A C 1
ATOM 697 O O . A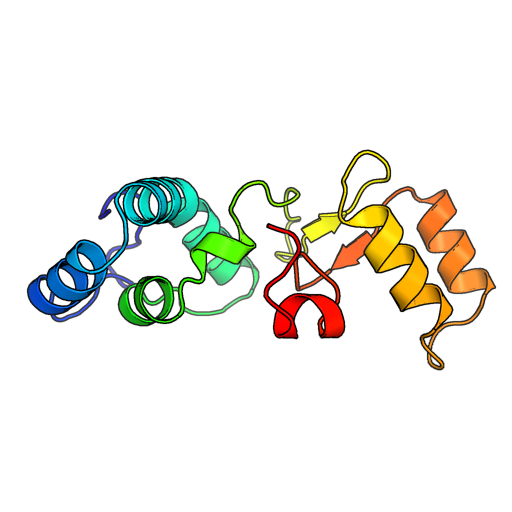LA A 1 87 ? 10.006 7.101 -9.258 1.00 95.19 87 ALA A O 1
ATOM 698 N N . TRP A 1 88 ? 8.203 5.838 -9.693 1.00 95.81 88 TRP A N 1
ATOM 699 C CA . TRP A 1 88 ? 8.925 4.571 -9.603 1.00 95.81 88 TRP A CA 1
ATOM 700 C C . TRP A 1 88 ? 9.975 4.412 -10.694 1.00 95.81 88 TRP A C 1
ATOM 702 O O . TRP A 1 88 ? 11.086 3.986 -10.401 1.00 95.81 88 TRP A O 1
ATOM 712 N N . LEU A 1 89 ? 9.678 4.782 -11.937 1.00 95.62 89 LEU A N 1
ATOM 713 C CA . LEU A 1 89 ? 10.653 4.709 -13.020 1.00 95.62 89 LEU A CA 1
ATOM 714 C C . LEU A 1 89 ? 11.871 5.602 -12.737 1.00 95.62 89 LEU A C 1
ATOM 716 O O . LEU A 1 89 ? 13.006 5.184 -12.969 1.00 95.62 89 LEU A O 1
ATOM 720 N N . ALA A 1 90 ? 11.649 6.809 -12.212 1.00 94.50 90 ALA A N 1
ATOM 721 C CA . ALA A 1 90 ? 12.725 7.708 -11.808 1.00 94.50 90 ALA A CA 1
ATOM 722 C C . ALA A 1 90 ? 13.549 7.146 -10.636 1.00 94.50 90 ALA A C 1
ATOM 724 O O . ALA A 1 90 ? 14.774 7.253 -10.663 1.00 94.50 90 ALA A O 1
ATOM 725 N N . ASP A 1 91 ? 12.906 6.527 -9.639 1.00 94.94 91 ASP A N 1
ATOM 726 C CA . ASP A 1 91 ? 13.588 5.846 -8.527 1.00 94.94 91 ASP A CA 1
ATOM 727 C C . ASP A 1 91 ? 14.461 4.690 -9.034 1.00 94.94 91 ASP A C 1
ATOM 729 O O . ASP A 1 91 ? 15.652 4.625 -8.737 1.00 94.94 91 ASP A O 1
ATOM 733 N N . LEU A 1 92 ? 13.904 3.820 -9.882 1.00 93.44 92 LEU A N 1
ATOM 734 C CA . LEU A 1 92 ? 14.602 2.642 -10.403 1.00 93.44 92 LEU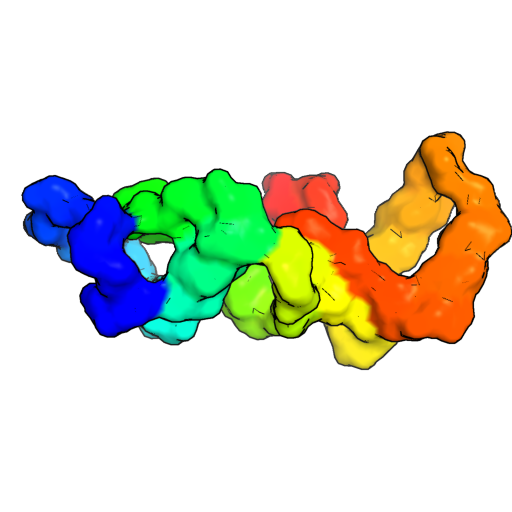 A CA 1
ATOM 735 C C . LEU A 1 92 ? 15.815 3.001 -11.260 1.00 93.44 92 LEU A C 1
ATOM 737 O O . LEU A 1 92 ? 16.823 2.308 -11.191 1.00 93.44 92 LEU A O 1
ATOM 741 N N . LYS A 1 93 ? 15.760 4.103 -12.017 1.00 93.31 93 LYS A N 1
ATOM 742 C CA . LYS A 1 93 ? 16.910 4.601 -12.789 1.00 93.31 93 LYS A CA 1
ATOM 743 C C . LYS A 1 93 ? 18.061 5.116 -11.914 1.00 93.31 93 LYS A C 1
ATOM 745 O O . LYS A 1 93 ? 19.184 5.198 -12.399 1.00 93.31 93 LYS A O 1
ATOM 750 N N . LYS A 1 94 ? 17.800 5.488 -10.655 1.00 93.69 94 LYS A N 1
ATOM 751 C CA . LYS A 1 94 ? 18.812 6.003 -9.710 1.00 93.69 94 LYS A CA 1
ATOM 752 C C . LYS A 1 94 ? 19.439 4.909 -8.844 1.00 93.69 94 LYS A C 1
ATOM 754 O O . LYS A 1 94 ? 20.471 5.145 -8.214 1.00 93.69 94 LYS A O 1
ATOM 759 N N . ARG A 1 95 ? 18.815 3.732 -8.784 1.00 91.06 95 ARG A N 1
ATOM 760 C CA . ARG A 1 95 ? 19.268 2.594 -7.983 1.00 91.06 95 ARG A CA 1
ATOM 761 C C . ARG A 1 95 ? 20.555 2.006 -8.548 1.00 91.06 95 ARG A C 1
ATOM 763 O O . ARG A 1 95 ? 20.594 1.572 -9.693 1.00 91.06 95 ARG A O 1
ATOM 770 N N . ARG A 1 96 ? 21.611 1.980 -7.729 1.00 88.75 96 ARG A N 1
ATOM 771 C CA . ARG A 1 96 ? 22.934 1.453 -8.114 1.00 88.75 96 ARG A CA 1
ATOM 772 C C . ARG A 1 96 ? 22.962 -0.071 -8.224 1.00 88.75 96 ARG A C 1
ATOM 774 O O . ARG A 1 96 ? 23.837 -0.615 -8.883 1.00 88.75 96 ARG A O 1
ATOM 781 N N . ASP A 1 97 ? 22.019 -0.740 -7.572 1.00 91.56 97 ASP A N 1
ATOM 782 C CA . ASP A 1 97 ? 21.821 -2.189 -7.592 1.00 91.56 97 ASP A CA 1
ATOM 783 C C . ASP A 1 97 ? 21.104 -2.690 -8.858 1.00 91.56 97 ASP A C 1
ATOM 785 O O . ASP A 1 97 ? 21.064 -3.896 -9.100 1.00 91.56 97 ASP A O 1
ATOM 789 N N . LEU A 1 98 ? 20.565 -1.791 -9.690 1.00 90.69 98 LEU A N 1
ATOM 790 C CA . LEU A 1 98 ? 19.881 -2.144 -10.931 1.00 90.69 98 LEU A CA 1
ATOM 791 C C . LEU A 1 98 ? 20.713 -1.770 -12.154 1.00 90.69 98 LEU A C 1
ATOM 793 O O . LEU A 1 98 ? 21.208 -0.654 -12.290 1.00 90.69 98 LEU A O 1
ATOM 797 N N . THR A 1 99 ? 20.812 -2.703 -13.098 1.00 92.81 99 THR A N 1
ATOM 798 C CA . THR A 1 99 ? 21.391 -2.414 -14.411 1.00 92.81 99 THR A CA 1
ATOM 799 C C . THR A 1 99 ? 20.365 -1.708 -15.306 1.00 92.81 99 THR A C 1
ATOM 801 O O . THR A 1 99 ? 19.159 -1.944 -15.160 1.00 92.81 99 THR A O 1
ATOM 804 N N . PRO A 1 100 ? 20.800 -0.901 -16.292 1.00 92.50 100 PRO A N 1
ATOM 805 C CA . PRO A 1 100 ? 19.888 -0.296 -17.266 1.00 92.50 100 PRO A CA 1
ATOM 806 C C . PRO A 1 100 ? 18.984 -1.328 -17.959 1.00 92.50 100 PRO A C 1
ATOM 808 O O . PRO A 1 100 ? 17.778 -1.118 -18.065 1.00 92.50 100 PRO A O 1
ATOM 811 N N . ALA A 1 101 ? 19.534 -2.494 -18.314 1.00 92.75 101 ALA A N 1
ATOM 812 C CA . ALA A 1 101 ? 18.781 -3.591 -18.922 1.00 92.75 101 ALA A CA 1
ATOM 813 C C . ALA A 1 101 ? 17.673 -4.147 -18.006 1.00 92.75 101 ALA A C 1
ATOM 815 O O . ALA A 1 101 ? 16.597 -4.513 -18.480 1.00 92.75 101 ALA A O 1
ATOM 816 N N . ALA A 1 102 ? 17.899 -4.196 -16.687 1.00 91.12 102 ALA A N 1
ATOM 817 C CA . ALA A 1 102 ? 16.872 -4.614 -15.735 1.00 91.12 102 ALA A CA 1
ATOM 818 C C . ALA A 1 102 ? 15.706 -3.612 -15.685 1.00 91.12 102 ALA A C 1
ATOM 820 O O . ALA A 1 102 ? 14.542 -4.019 -15.640 1.00 91.12 102 ALA A O 1
ATOM 821 N N . VAL A 1 103 ? 16.007 -2.310 -15.744 1.00 91.69 103 VAL A N 1
ATOM 822 C CA . VAL A 1 103 ? 14.989 -1.249 -15.788 1.00 91.69 103 VAL A CA 1
ATOM 823 C C . VAL A 1 103 ? 14.206 -1.304 -17.099 1.00 91.69 103 VAL A C 1
ATOM 825 O O . VAL A 1 103 ? 12.977 -1.286 -17.071 1.00 91.69 103 VAL A O 1
ATOM 828 N N . GLU A 1 104 ? 14.881 -1.440 -18.241 1.00 93.25 104 GLU A N 1
ATOM 829 C CA . GLU A 1 104 ? 14.223 -1.559 -19.549 1.00 93.25 104 GLU A CA 1
ATOM 830 C C . GLU A 1 104 ? 13.324 -2.792 -19.640 1.00 93.25 104 GLU A C 1
ATOM 832 O O . GLU A 1 104 ? 12.198 -2.702 -20.130 1.00 93.25 104 GLU A O 1
ATOM 837 N N . ARG A 1 105 ? 13.764 -3.930 -19.091 1.00 92.25 105 ARG A N 1
ATOM 838 C CA . ARG A 1 105 ? 12.930 -5.133 -18.998 1.00 92.25 105 ARG A CA 1
ATOM 839 C C . ARG A 1 105 ? 11.678 -4.901 -18.153 1.00 92.25 105 ARG A C 1
ATOM 841 O O . ARG A 1 105 ? 10.605 -5.380 -18.501 1.00 92.25 105 ARG A O 1
ATOM 848 N N . ALA A 1 106 ? 11.785 -4.177 -17.043 1.00 89.00 106 ALA A N 1
ATOM 849 C CA . ALA A 1 106 ? 10.621 -3.856 -16.222 1.00 89.00 106 ALA A CA 1
ATOM 850 C C . ALA A 1 106 ? 9.644 -2.916 -16.961 1.00 89.00 106 ALA A C 1
ATOM 852 O O . ALA A 1 106 ? 8.428 -3.092 -16.878 1.00 89.00 106 ALA A O 1
ATOM 853 N N . VAL A 1 107 ? 10.171 -1.960 -17.735 1.00 94.38 107 VAL A N 1
ATOM 854 C CA . VAL A 1 107 ? 9.373 -1.066 -18.590 1.00 94.38 107 VAL A CA 1
ATOM 855 C C . VAL A 1 107 ? 8.663 -1.843 -19.700 1.00 94.38 107 VAL A C 1
ATOM 857 O O . VAL A 1 107 ? 7.471 -1.623 -19.916 1.00 94.38 107 VAL A O 1
ATOM 860 N N . SER A 1 108 ? 9.341 -2.782 -20.367 1.00 94.88 108 SER A N 1
ATOM 861 C CA . SER A 1 108 ? 8.737 -3.583 -21.442 1.00 94.88 108 SER A CA 1
ATOM 862 C C . SER A 1 108 ? 7.623 -4.504 -20.937 1.00 94.88 108 SER A C 1
ATOM 864 O O . SER A 1 108 ? 6.620 -4.690 -21.622 1.00 94.88 108 SER A O 1
ATOM 866 N N . LEU A 1 109 ? 7.734 -4.998 -19.700 1.00 94.44 109 LEU A N 1
ATOM 867 C CA . LEU A 1 109 ? 6.671 -5.741 -19.014 1.00 94.44 109 LEU A CA 1
ATOM 868 C C . LEU A 1 109 ? 5.474 -4.869 -18.597 1.00 94.44 109 LEU A C 1
ATOM 870 O O . LEU A 1 109 ? 4.464 -5.413 -18.149 1.00 94.44 109 LEU A O 1
ATOM 874 N N . ARG A 1 110 ? 5.578 -3.536 -18.722 1.00 95.56 110 ARG A N 1
ATOM 875 C CA . ARG A 1 110 ? 4.541 -2.548 -18.374 1.00 95.56 110 ARG A CA 1
ATOM 876 C C . ARG A 1 110 ? 3.978 -2.703 -16.958 1.00 95.56 110 ARG A C 1
ATOM 878 O O . ARG A 1 110 ? 2.819 -2.370 -16.715 1.00 95.56 110 ARG A O 1
ATOM 885 N N . LYS A 1 111 ? 4.781 -3.207 -16.019 1.00 94.81 111 LYS A N 1
ATOM 886 C CA . LYS A 1 111 ? 4.402 -3.296 -14.607 1.00 94.81 111 LYS A CA 1
ATOM 887 C C . LYS A 1 111 ? 5.613 -3.304 -13.682 1.00 94.81 111 LYS A C 1
ATOM 889 O O . LYS A 1 111 ? 6.610 -3.967 -13.966 1.00 94.81 111 LYS A O 1
ATOM 894 N N . PHE A 1 112 ? 5.485 -2.650 -12.532 1.00 94.75 112 PHE A N 1
ATOM 895 C CA . PHE A 1 112 ? 6.385 -2.816 -11.391 1.00 94.75 112 PHE A CA 1
ATOM 896 C C . PHE A 1 112 ? 5.627 -3.452 -10.227 1.00 94.75 112 PHE A C 1
ATOM 898 O O . PHE A 1 112 ? 4.482 -3.097 -9.978 1.00 94.75 112 PHE A O 1
ATOM 905 N N . LEU A 1 113 ? 6.271 -4.374 -9.511 1.00 94.62 113 LEU A N 1
ATOM 906 C CA . LEU A 1 113 ? 5.735 -4.968 -8.282 1.00 94.62 113 LEU A CA 1
ATOM 907 C C . LEU A 1 113 ? 6.460 -4.364 -7.084 1.00 94.62 113 LEU A C 1
ATOM 909 O O . LEU A 1 113 ? 7.688 -4.470 -7.005 1.00 94.62 113 LEU A O 1
ATOM 913 N N . ARG A 1 114 ? 5.749 -3.675 -6.187 1.00 94.69 114 ARG A N 1
ATOM 914 C CA . ARG A 1 114 ? 6.374 -2.931 -5.081 1.00 94.69 114 ARG A CA 1
ATOM 915 C C . ARG A 1 114 ? 5.648 -3.110 -3.756 1.00 94.69 114 ARG A C 1
ATOM 917 O O . ARG A 1 114 ? 4.426 -3.142 -3.689 1.00 94.69 114 ARG A O 1
ATOM 924 N N . LYS A 1 115 ? 6.426 -3.153 -2.673 1.00 92.88 115 LYS A N 1
ATOM 925 C CA . LYS A 1 115 ? 5.904 -3.288 -1.305 1.00 92.88 115 LYS A CA 1
ATOM 926 C C . LYS A 1 115 ? 5.210 -2.014 -0.809 1.00 92.88 115 LYS A C 1
ATOM 928 O O . LYS A 1 115 ? 4.384 -2.101 0.097 1.00 92.88 115 LYS A O 1
ATOM 933 N N . THR A 1 116 ? 5.513 -0.861 -1.394 1.00 92.94 116 THR A N 1
ATOM 934 C CA . THR A 1 116 ? 4.899 0.429 -1.062 1.00 92.94 116 THR A CA 1
ATOM 935 C C . THR A 1 116 ? 4.268 1.058 -2.293 1.00 92.94 116 THR A C 1
ATOM 937 O O . THR A 1 116 ? 4.697 0.799 -3.420 1.00 92.94 116 THR A O 1
ATOM 940 N N . ARG A 1 117 ? 3.242 1.888 -2.078 1.00 93.81 117 ARG A N 1
ATOM 941 C CA . ARG A 1 117 ? 2.569 2.624 -3.160 1.00 93.81 117 ARG A CA 1
ATOM 942 C C . ARG A 1 117 ? 3.544 3.555 -3.883 1.00 93.81 117 ARG A C 1
ATOM 944 O O . ARG A 1 117 ? 3.678 3.498 -5.102 1.00 93.81 117 ARG A O 1
ATOM 951 N N . TRP A 1 118 ? 4.260 4.370 -3.114 1.00 93.44 118 TRP A N 1
ATOM 952 C CA . TRP A 1 118 ? 5.248 5.327 -3.607 1.00 93.44 118 TRP A CA 1
ATOM 953 C C . TRP A 1 118 ? 6.672 4.875 -3.258 1.00 93.44 118 TRP A C 1
ATOM 955 O O . TRP A 1 118 ? 6.856 4.134 -2.287 1.00 93.44 118 TRP A O 1
ATOM 965 N N . PRO A 1 119 ? 7.695 5.333 -4.000 1.00 93.00 119 PRO A N 1
ATOM 966 C CA . PRO A 1 119 ? 9.080 5.231 -3.554 1.00 93.00 119 PRO A CA 1
ATOM 967 C C . PRO A 1 119 ? 9.262 5.809 -2.142 1.00 93.00 119 PRO A C 1
ATOM 969 O O . PRO A 1 119 ? 8.664 6.833 -1.805 1.00 93.00 119 PRO A O 1
ATOM 972 N N . GLU A 1 120 ? 10.117 5.190 -1.324 1.00 87.88 120 GLU A N 1
ATOM 973 C CA . GLU A 1 120 ? 10.274 5.533 0.102 1.00 87.88 120 GLU A CA 1
ATOM 974 C C . GLU A 1 120 ? 10.591 7.018 0.334 1.00 87.88 120 GLU A C 1
ATOM 976 O O . GLU A 1 120 ? 10.028 7.646 1.230 1.00 87.88 120 GLU A O 1
ATOM 981 N N . HIS A 1 121 ? 11.438 7.602 -0.517 1.00 83.00 121 HIS A N 1
ATOM 982 C CA . HIS A 1 121 ? 11.832 9.007 -0.420 1.00 83.00 121 HIS A CA 1
ATOM 983 C C . HIS A 1 121 ? 10.673 9.987 -0.680 1.00 83.00 121 HIS A C 1
ATOM 985 O O . HIS A 1 121 ? 10.714 11.107 -0.182 1.00 83.00 121 HIS A O 1
ATOM 991 N N . ILE A 1 122 ? 9.635 9.574 -1.417 1.00 82.31 122 ILE A N 1
ATOM 992 C CA . ILE A 1 122 ? 8.402 10.354 -1.632 1.00 82.31 122 ILE A CA 1
ATOM 993 C C . ILE A 1 122 ? 7.419 10.117 -0.482 1.00 82.31 122 ILE A C 1
ATOM 995 O O . ILE A 1 122 ? 6.767 11.048 -0.012 1.00 82.31 122 ILE A O 1
ATOM 999 N N . GLN A 1 123 ? 7.345 8.884 0.021 1.00 72.81 123 GLN A N 1
ATOM 1000 C CA . GLN A 1 123 ? 6.472 8.530 1.139 1.00 72.81 123 GLN A CA 1
ATOM 1001 C C . GLN A 1 123 ? 6.842 9.277 2.431 1.00 72.81 123 GLN A C 1
ATOM 1003 O O . GLN A 1 123 ? 5.957 9.713 3.164 1.00 72.81 123 GLN A O 1
ATOM 1008 N N . GLN A 1 124 ? 8.136 9.492 2.685 1.00 62.84 124 GLN A N 1
ATOM 1009 C CA . GLN A 1 124 ? 8.621 10.267 3.837 1.00 62.84 124 GLN A CA 1
ATOM 1010 C C . GLN A 1 124 ? 8.322 11.773 3.737 1.00 62.84 124 GLN A C 1
ATOM 1012 O O . GLN A 1 124 ? 8.300 12.455 4.757 1.00 62.84 124 GLN A O 1
ATOM 1017 N N . GLN A 1 125 ? 8.056 12.289 2.534 1.00 59.34 125 GLN A N 1
ATOM 1018 C CA . GLN A 1 125 ? 7.744 13.704 2.287 1.00 59.34 125 GLN A CA 1
ATOM 1019 C C . GLN A 1 125 ? 6.237 14.006 2.341 1.00 59.34 125 GLN A C 1
ATOM 1021 O O . GLN A 1 125 ? 5.822 15.119 2.037 1.00 59.34 125 GLN A O 1
ATOM 1026 N N . GLY A 1 126 ? 5.415 13.031 2.744 1.00 52.78 126 GLY A N 1
ATOM 1027 C CA . GLY A 1 126 ? 3.965 13.193 2.855 1.00 52.78 126 GLY A CA 1
ATOM 1028 C C . GLY A 1 126 ? 3.172 12.794 1.610 1.00 52.78 126 GLY A C 1
ATOM 1029 O O . GLY A 1 126 ? 1.954 12.903 1.655 1.00 52.78 126 GLY A O 1
ATOM 1030 N N . GLY A 1 127 ? 3.823 12.275 0.559 1.00 44.94 127 GLY A N 1
ATOM 1031 C CA . GLY A 1 127 ? 3.181 11.897 -0.706 1.00 44.94 127 GLY A CA 1
ATOM 1032 C C . GLY A 1 127 ? 2.551 13.088 -1.450 1.00 44.94 127 GLY A C 1
ATOM 1033 O O . GLY A 1 127 ? 2.252 14.112 -0.839 1.00 44.94 127 GLY A O 1
ATOM 1034 N N . PRO A 1 128 ? 2.371 13.017 -2.780 1.00 43.69 128 PRO A N 1
ATOM 1035 C CA . PRO A 1 128 ? 1.540 14.008 -3.451 1.00 43.69 128 PRO A CA 1
ATOM 1036 C C . PRO A 1 128 ? 0.121 13.937 -2.868 1.00 43.69 128 PRO A C 1
ATOM 1038 O O . PRO A 1 128 ? -0.431 12.841 -2.736 1.00 43.69 128 PRO A O 1
ATOM 1041 N N . ALA A 1 129 ? -0.391 15.104 -2.467 1.00 38.66 129 ALA A N 1
ATOM 1042 C CA . ALA A 1 129 ? -1.766 15.307 -2.016 1.00 38.66 129 ALA A CA 1
ATOM 1043 C C . ALA A 1 129 ? -2.779 14.982 -3.121 1.00 38.66 129 ALA A C 1
ATOM 1045 O O . ALA A 1 129 ? -2.443 15.204 -4.309 1.00 38.66 129 ALA A O 1
#

Secondary structure (DSSP, 8-state):
--TT--GGGS-S-HHHHHHHHHTS-HHHHHHHHHSHHHHHHHHHHTT----HHHHHHTTGGGGTTTPPPB-TTS-EEE-TTSTHHHHHHHHHHH-TTS-HHHHHHHHHTT-EEESSSS-HHHHTTT---

Foldseek 3Di:
DPPQDDPVQEDPDPVLLVVLLVPDDPVLNVLLVVCNNVQCQLCVLCVHRNHSNCCSNVVVSVQVVVFADADSSSWHKDFPVDPQVVQVLVVQVPDPPDDPVNSVVCVVVRTDTHNTRHDPVCVVVVHDD

Organism: NCBI:txid1107882